Protein AF-A0A0F9T7J1-F1 (afdb_monomer_lite)

Foldseek 3Di:
DADDKDKDKDFAQCWDAAPQPRDIDHGRAIKIKIFDQDPPDPVPGDRDDIHIHDPVRVVVVVVVVCVVVPDDDDDPPPPPQPFDPVLVVQLVVLVVVLVVLVVVLVVDDPPCVVVNVVSVVVNVVSQVVNCVSRHDDPVVVD

Organism: NCBI:txid412755

InterPro domains:
  IPR001510 Zinc finger, PARP-type [PS50064] (10-60)

Secondary structure (DSSP, 8-state):
-PPPPEEEEEE--S-EEBTTT--EE-TTSEEEEEEE---S-GGG-SS-EEEEE-HHHHHHHHHHHHHHS---------------HHHHHHHHHHHHHHHHHHHHHHH--TT-HHHHHHHHHHHHHHHHHHHTTT---GGG--

pLDDT: mean 86.33, std 11.19, range [44.78, 97.56]

Structure (mmCIF, N/CA/C/O backbone):
data_AF-A0A0F9T7J1-F1
#
_entry.id   AF-A0A0F9T7J1-F1
#
loop_
_atom_site.group_PDB
_atom_site.id
_atom_site.type_symbol
_atom_site.label_atom_id
_atom_site.label_alt_id
_atom_site.label_comp_id
_atom_site.label_asym_id
_atom_site.label_entity_id
_atom_site.label_seq_id
_atom_site.pdbx_PDB_ins_code
_atom_site.Cartn_x
_atom_site.Cartn_y
_atom_site.Cartn_z
_atom_site.occupancy
_atom_site.B_iso_or_equiv
_atom_site.auth_seq_id
_atom_site.auth_comp_id
_atom_site.auth_asym_id
_atom_site.auth_atom_id
_atom_site.pdbx_PDB_model_num
ATOM 1 N N . MET A 1 1 ? -5.846 -7.063 -3.792 1.00 44.78 1 MET A N 1
ATOM 2 C CA . MET A 1 1 ? -5.523 -6.017 -2.793 1.00 44.78 1 MET A CA 1
ATOM 3 C C . MET A 1 1 ? -6.444 -6.147 -1.584 1.00 44.78 1 MET A C 1
ATOM 5 O O . MET A 1 1 ? -7.654 -6.287 -1.795 1.00 44.78 1 MET A O 1
ATOM 9 N N . PRO A 1 2 ? -5.910 -6.148 -0.350 1.00 57.50 2 PRO A N 1
ATOM 10 C CA . PRO A 1 2 ? -6.729 -6.066 0.856 1.00 57.50 2 PRO A CA 1
ATOM 11 C C . PRO A 1 2 ? -7.535 -4.762 0.831 1.00 57.50 2 PRO A C 1
ATOM 13 O O . PRO A 1 2 ? -7.032 -3.719 0.424 1.00 57.50 2 PRO A O 1
ATOM 16 N N . THR A 1 3 ? -8.817 -4.837 1.172 1.00 65.56 3 THR A N 1
ATOM 17 C CA . THR A 1 3 ? -9.673 -3.652 1.303 1.00 65.56 3 THR A CA 1
ATOM 18 C C . THR A 1 3 ? -9.341 -2.955 2.606 1.00 65.56 3 THR A C 1
ATOM 20 O O . THR A 1 3 ? -9.443 -3.570 3.665 1.00 65.56 3 THR A O 1
ATOM 23 N N . ILE A 1 4 ? -8.942 -1.689 2.513 1.00 78.38 4 ILE A N 1
ATOM 24 C CA . ILE A 1 4 ? -8.712 -0.838 3.678 1.00 78.38 4 ILE A CA 1
ATOM 25 C C . ILE A 1 4 ? -10.082 -0.597 4.334 1.00 78.38 4 ILE A C 1
ATOM 27 O O . ILE A 1 4 ? -10.998 -0.144 3.643 1.00 78.38 4 ILE A O 1
ATOM 31 N N . PRO A 1 5 ? -10.272 -0.963 5.612 1.00 84.00 5 PRO A N 1
ATOM 32 C CA . PRO A 1 5 ? -11.531 -0.717 6.296 1.00 84.00 5 PRO A CA 1
ATOM 33 C C . PRO A 1 5 ? -11.685 0.772 6.622 1.00 84.00 5 PRO A C 1
ATOM 35 O O . PRO A 1 5 ? -10.704 1.449 6.925 1.00 84.00 5 PRO A O 1
ATOM 38 N N . ASN A 1 6 ? -12.923 1.268 6.619 1.00 89.75 6 ASN A N 1
ATOM 39 C CA . ASN A 1 6 ? -13.212 2.621 7.092 1.00 89.75 6 ASN A CA 1
ATOM 40 C C . ASN A 1 6 ? -13.443 2.592 8.602 1.00 89.75 6 ASN A C 1
ATOM 42 O O . ASN A 1 6 ? -14.277 1.823 9.085 1.00 89.75 6 ASN A O 1
ATOM 46 N N . VAL A 1 7 ? -12.722 3.433 9.338 1.00 93.38 7 VAL A N 1
ATOM 47 C CA . VAL A 1 7 ? -12.732 3.458 10.804 1.00 93.38 7 VAL A CA 1
ATOM 48 C C . VAL A 1 7 ? -13.223 4.821 11.272 1.00 93.38 7 VAL A C 1
ATOM 50 O O . VAL A 1 7 ? -12.663 5.842 10.886 1.00 93.38 7 VAL A O 1
ATOM 53 N N . PHE A 1 8 ? -14.254 4.834 12.115 1.00 94.12 8 PHE A N 1
ATOM 54 C CA . PHE A 1 8 ? -14.825 6.053 12.685 1.00 94.12 8 PHE A CA 1
ATOM 55 C C . PHE A 1 8 ? -14.949 5.923 14.197 1.00 94.12 8 PHE A C 1
ATOM 57 O O . PHE A 1 8 ? -15.339 4.867 14.695 1.00 94.12 8 PHE A O 1
ATOM 64 N N . MET A 1 9 ? -14.676 7.011 14.914 1.00 96.12 9 MET A N 1
ATOM 65 C CA . MET A 1 9 ? -14.949 7.128 16.344 1.00 96.12 9 MET A CA 1
ATOM 66 C C . MET A 1 9 ? -16.122 8.083 16.551 1.00 96.12 9 MET A C 1
ATOM 68 O O . MET A 1 9 ? -16.138 9.166 15.969 1.00 96.12 9 MET A O 1
ATOM 72 N N . TYR A 1 10 ? -17.110 7.682 17.346 1.00 95.19 10 TYR A N 1
ATOM 73 C CA . TYR A 1 10 ? -18.282 8.505 17.650 1.00 95.19 10 TYR A CA 1
ATOM 74 C C . TYR A 1 10 ? -18.947 8.057 18.962 1.00 95.19 10 TYR A C 1
ATOM 76 O O . TYR A 1 10 ? -18.532 7.075 19.577 1.00 95.19 10 TYR A O 1
ATOM 84 N N . TRP A 1 11 ? -19.973 8.784 19.406 1.00 96.25 11 TRP A N 1
ATOM 85 C CA . TRP A 1 11 ? -20.750 8.450 20.602 1.00 96.25 11 TRP A CA 1
ATOM 86 C C . TRP A 1 11 ? -21.755 7.331 20.324 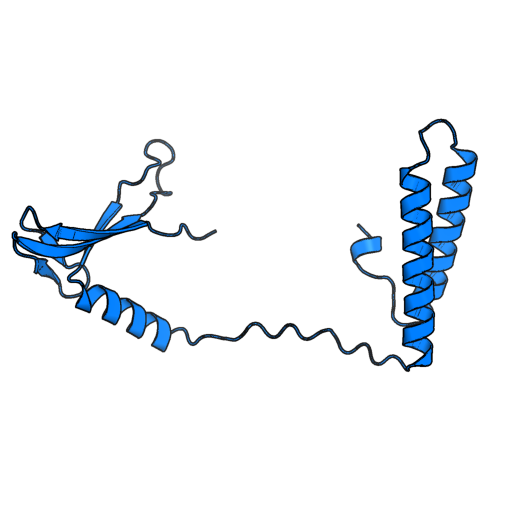1.00 96.25 11 TRP A C 1
ATOM 88 O O . TRP A 1 11 ? -22.598 7.448 19.434 1.00 96.25 11 TRP A O 1
ATOM 98 N N . CYS A 1 12 ? -21.693 6.244 21.087 1.00 94.50 12 CYS A N 1
ATOM 99 C CA . CYS A 1 12 ? -22.583 5.109 20.906 1.00 94.50 12 CYS A CA 1
ATOM 100 C C . CYS A 1 12 ? -24.035 5.525 21.186 1.00 94.50 12 CYS A C 1
ATOM 102 O O . CYS A 1 12 ? -24.349 5.988 22.276 1.00 94.50 12 CYS A O 1
ATOM 104 N N . GLN A 1 13 ? -24.932 5.377 20.211 1.00 92.25 13 GLN A N 1
ATOM 105 C CA . GLN A 1 13 ? -26.344 5.761 20.374 1.00 92.25 13 GLN A CA 1
ATOM 106 C C . GLN A 1 13 ? -27.238 4.610 20.854 1.00 92.25 13 GLN A C 1
ATOM 108 O O . GLN A 1 13 ? -28.359 4.837 21.289 1.00 92.25 13 GLN A O 1
ATOM 113 N N . HIS A 1 14 ? -26.758 3.372 20.758 1.00 91.12 14 HIS A N 1
ATOM 114 C CA . HIS A 1 14 ? -27.485 2.160 21.129 1.00 91.12 14 HIS A CA 1
ATOM 115 C C . HIS A 1 14 ? -26.540 1.181 21.815 1.00 91.12 14 HIS A C 1
ATOM 117 O O . HIS A 1 14 ? -25.323 1.297 21.699 1.00 91.12 14 HIS A O 1
ATOM 123 N N . LYS A 1 15 ? -27.095 0.182 22.500 1.00 91.12 15 LYS A N 1
ATOM 124 C CA . LYS A 1 15 ? -26.300 -0.909 23.059 1.00 91.12 15 LYS A CA 1
ATOM 125 C C . LYS A 1 15 ? -25.658 -1.710 21.919 1.00 91.12 15 LYS A C 1
ATOM 127 O O . LYS A 1 15 ? -26.365 -2.242 21.065 1.00 91.12 15 LYS A O 1
ATOM 132 N N . ALA A 1 16 ? -24.331 -1.782 21.895 1.00 92.75 16 ALA A N 1
ATOM 133 C CA . ALA A 1 16 ? -23.566 -2.563 20.922 1.00 92.75 16 ALA A CA 1
ATOM 134 C C . ALA A 1 16 ? -22.647 -3.556 21.643 1.00 92.75 16 ALA A C 1
ATOM 136 O O . ALA A 1 16 ? -22.346 -3.371 22.814 1.00 92.75 16 ALA A O 1
ATOM 137 N N . LYS A 1 17 ? -22.171 -4.599 20.957 1.00 96.56 17 LYS A N 1
ATOM 138 C CA . LYS A 1 17 ? -21.220 -5.568 21.527 1.00 96.56 17 LYS A CA 1
ATOM 139 C C . LYS A 1 17 ? -19.824 -5.316 20.963 1.00 96.56 17 LYS A C 1
ATOM 141 O O . LYS A 1 17 ? -19.648 -5.294 19.742 1.00 96.56 17 LYS A O 1
ATOM 146 N N . CYS A 1 18 ? -18.833 -5.134 21.833 1.00 96.69 18 CYS A N 1
ATOM 147 C CA . CYS A 1 18 ? -17.439 -5.002 21.422 1.00 96.69 18 CYS A CA 1
ATOM 148 C C . CYS A 1 18 ? -16.956 -6.315 20.803 1.00 96.69 18 CYS A C 1
ATOM 150 O O . CYS A 1 18 ? -17.124 -7.385 21.382 1.00 96.69 18 CYS A O 1
ATOM 152 N N . ARG A 1 19 ? -16.328 -6.258 19.626 1.00 95.94 19 ARG A N 1
ATOM 153 C CA . ARG A 1 19 ? -15.884 -7.468 18.926 1.00 95.94 19 ARG A CA 1
ATOM 154 C C . ARG A 1 19 ? -14.668 -8.136 19.572 1.00 95.94 19 ARG A C 1
ATOM 156 O O . ARG A 1 19 ? -14.475 -9.326 19.348 1.00 95.94 19 ARG A O 1
ATOM 163 N N . TRP A 1 20 ? -13.850 -7.383 20.306 1.00 96.06 20 TRP A N 1
ATOM 164 C CA . TRP A 1 20 ? -12.602 -7.881 20.891 1.00 96.06 20 TRP A CA 1
ATOM 165 C C . TRP A 1 20 ? -12.819 -8.548 22.249 1.00 96.06 20 TRP A C 1
ATOM 167 O O . TRP A 1 20 ? -12.544 -9.730 22.400 1.00 96.06 20 TRP A O 1
ATOM 177 N N . CYS A 1 21 ? -13.353 -7.807 23.222 1.00 96.00 21 CYS A N 1
ATOM 178 C CA . CYS A 1 21 ? -13.556 -8.305 24.584 1.00 96.00 21 CYS A CA 1
ATOM 179 C C . CYS A 1 21 ? -14.945 -8.918 24.815 1.00 96.00 21 CYS A C 1
ATOM 181 O O . CYS A 1 21 ? -15.228 -9.376 25.916 1.00 96.00 21 CYS A O 1
ATOM 183 N N . GLU A 1 22 ? -15.827 -8.862 23.812 1.00 96.00 22 GLU A N 1
ATOM 184 C CA . GLU A 1 22 ? -17.210 -9.353 23.860 1.00 96.00 22 GLU A CA 1
ATOM 185 C C . GLU A 1 22 ? -18.127 -8.698 24.904 1.00 96.00 22 GLU A C 1
ATOM 187 O O . GLU A 1 22 ? -19.281 -9.097 25.044 1.00 96.00 22 GLU A O 1
ATOM 192 N N . LYS A 1 23 ? -17.661 -7.658 25.595 1.00 96.38 23 LYS A N 1
ATOM 193 C CA . LYS A 1 23 ? -18.477 -6.877 26.525 1.00 96.38 23 LYS A CA 1
ATOM 194 C C . LYS A 1 23 ? -19.336 -5.857 25.785 1.00 96.38 23 LYS A C 1
ATOM 196 O O . LYS A 1 23 ? -19.020 -5.441 24.666 1.00 96.38 23 LYS A O 1
ATOM 201 N N . ASP A 1 24 ? -20.403 -5.429 26.441 1.00 96.69 24 ASP A N 1
ATOM 202 C CA . ASP A 1 24 ? -21.288 -4.400 25.914 1.00 96.69 24 ASP A CA 1
ATOM 203 C C . ASP A 1 24 ? -20.604 -3.019 25.876 1.00 96.69 24 ASP A C 1
ATOM 205 O O . ASP A 1 24 ? -19.754 -2.675 26.701 1.00 96.69 24 ASP A O 1
ATOM 209 N N . VAL A 1 25 ? -20.981 -2.229 24.877 1.00 95.25 25 VAL A N 1
ATOM 210 C CA . VAL A 1 25 ? -20.691 -0.805 24.727 1.00 95.25 25 VAL A CA 1
ATOM 211 C C . VAL A 1 25 ? -21.996 -0.069 25.009 1.00 95.25 25 VAL A C 1
ATOM 213 O O . VAL A 1 25 ? -22.970 -0.204 24.260 1.00 95.25 25 VAL A O 1
ATOM 216 N N . GLU A 1 26 ? -22.031 0.663 26.115 1.00 94.81 26 GLU A N 1
ATOM 217 C CA . GLU A 1 26 ? -23.230 1.363 26.568 1.00 94.81 26 GLU A CA 1
ATOM 218 C C . GLU A 1 26 ? -23.515 2.606 25.720 1.00 94.81 26 GLU A C 1
ATOM 220 O O . GLU A 1 26 ? -22.606 3.238 25.170 1.00 94.81 26 GLU A O 1
ATOM 225 N N . ALA A 1 27 ? -24.791 2.975 25.614 1.00 95.19 27 ALA A N 1
ATOM 226 C CA . ALA A 1 27 ? -25.174 4.224 24.970 1.00 95.19 27 ALA A CA 1
ATOM 227 C C . ALA A 1 27 ? -24.565 5.423 25.726 1.00 95.19 27 ALA A C 1
ATOM 229 O O . ALA A 1 27 ? -24.467 5.411 26.948 1.00 95.19 27 ALA A O 1
ATOM 230 N N . GLY A 1 28 ? -24.126 6.448 24.998 1.00 94.94 28 GLY A N 1
ATOM 231 C CA . GLY A 1 28 ? -23.430 7.611 25.555 1.00 94.94 28 GLY A CA 1
ATOM 232 C C . GLY A 1 28 ? -21.927 7.414 25.783 1.00 94.94 28 GLY A C 1
ATOM 233 O O . GLY A 1 28 ? -21.249 8.368 26.147 1.00 94.94 28 GLY A O 1
ATOM 234 N N . THR A 1 29 ? -21.373 6.225 25.523 1.00 95.81 29 THR A N 1
ATOM 235 C CA . THR A 1 29 ? -19.921 5.978 25.613 1.00 95.81 29 THR A CA 1
ATOM 236 C C . THR A 1 29 ? -19.236 6.112 24.247 1.00 95.81 29 THR A C 1
ATOM 238 O O . THR A 1 29 ? -19.878 5.911 23.210 1.00 95.81 29 THR A O 1
ATOM 241 N N . PRO A 1 30 ? -17.942 6.475 24.188 1.00 96.50 30 PRO A N 1
ATOM 242 C CA . PRO A 1 30 ? -17.214 6.532 22.926 1.00 96.50 30 PRO A CA 1
ATOM 243 C C . PRO A 1 30 ? -17.005 5.122 22.358 1.00 96.50 30 PRO A C 1
ATOM 245 O O . PRO A 1 30 ? -16.609 4.201 23.072 1.00 96.50 30 PRO A O 1
ATOM 248 N N . VAL A 1 31 ? -17.230 4.962 21.055 1.00 97.12 31 VAL A N 1
ATOM 249 C CA . VAL A 1 31 ? -17.101 3.685 20.345 1.00 97.12 31 VAL A CA 1
ATOM 250 C C . VAL A 1 31 ? -16.342 3.864 19.036 1.00 97.12 31 VAL A C 1
ATOM 252 O O . VAL A 1 31 ? -16.455 4.893 18.369 1.00 97.12 31 VAL A O 1
ATOM 255 N N . ILE A 1 32 ? -15.586 2.839 18.647 1.00 96.81 32 ILE A N 1
ATOM 256 C CA . ILE A 1 32 ? -14.996 2.726 17.314 1.00 96.81 32 ILE A CA 1
ATOM 257 C C . ILE A 1 32 ? -15.857 1.787 16.475 1.00 96.81 32 ILE A C 1
ATOM 259 O O . ILE A 1 32 ? -16.093 0.638 16.858 1.00 96.81 32 ILE A O 1
ATOM 263 N N . LYS A 1 33 ? -16.292 2.255 15.303 1.00 95.00 33 LYS A N 1
ATOM 264 C CA . LYS A 1 33 ? -16.962 1.432 14.294 1.00 95.00 33 LYS A CA 1
ATOM 265 C C . LYS A 1 33 ? -16.076 1.256 13.077 1.00 95.00 33 LYS A C 1
ATOM 267 O O . LYS A 1 33 ? -15.590 2.223 12.494 1.00 95.00 33 LYS A O 1
ATOM 272 N N . VAL A 1 34 ? -15.920 0.001 12.683 1.00 93.19 34 VAL A N 1
ATOM 273 C CA . VAL A 1 34 ? -15.114 -0.415 11.540 1.00 93.19 34 VAL A CA 1
ATOM 274 C C . VAL A 1 34 ? -16.041 -0.971 10.472 1.00 93.19 34 VAL A C 1
ATOM 276 O O . VAL A 1 34 ? -16.754 -1.942 10.730 1.00 93.19 34 VAL A O 1
ATOM 279 N N . TYR A 1 35 ? -16.029 -0.371 9.286 1.00 89.62 35 TYR A N 1
ATOM 280 C CA . TYR A 1 35 ? -16.766 -0.842 8.119 1.00 89.62 35 TYR A CA 1
ATOM 281 C C . TYR A 1 35 ? -15.840 -1.603 7.180 1.00 89.62 35 TYR A C 1
ATOM 283 O O . TYR A 1 35 ? -14.798 -1.098 6.757 1.00 89.62 35 TYR A O 1
ATOM 291 N N . PHE A 1 36 ? -16.258 -2.808 6.811 1.00 84.88 36 PHE A N 1
ATOM 292 C CA . PHE A 1 36 ? -15.588 -3.626 5.814 1.00 84.88 36 PHE A CA 1
ATOM 293 C C . PHE A 1 36 ? -16.384 -3.606 4.515 1.00 84.88 36 PHE A C 1
ATOM 295 O O . PHE A 1 36 ? -17.613 -3.719 4.510 1.00 84.88 36 PHE A O 1
ATOM 302 N N . TRP A 1 37 ? -15.662 -3.490 3.405 1.00 78.62 37 TRP A N 1
ATOM 303 C CA . TRP A 1 37 ? -16.230 -3.691 2.082 1.00 78.62 37 TRP A CA 1
ATOM 304 C C . TRP A 1 37 ? -16.477 -5.181 1.869 1.00 78.62 37 TRP A C 1
ATOM 306 O O . TRP A 1 37 ? -15.539 -5.984 1.902 1.00 78.62 37 TRP A O 1
ATOM 316 N N . ASN A 1 38 ? -17.727 -5.567 1.649 1.00 69.44 38 ASN A N 1
ATOM 317 C CA . ASN A 1 38 ? -18.050 -6.964 1.423 1.00 69.44 38 ASN A CA 1
ATOM 318 C C . ASN A 1 38 ? -17.741 -7.354 -0.023 1.00 69.44 38 ASN A C 1
ATOM 320 O O . ASN A 1 38 ? -18.314 -6.825 -0.976 1.00 69.44 38 ASN A O 1
ATOM 324 N N . LYS A 1 39 ? -16.785 -8.275 -0.168 1.00 64.19 39 LYS A N 1
ATOM 325 C CA . LYS A 1 39 ? -16.366 -8.850 -1.452 1.00 64.19 39 LYS A CA 1
ATOM 326 C C . LYS A 1 39 ? -17.014 -10.200 -1.757 1.00 64.19 39 LYS A C 1
ATOM 328 O O . LYS A 1 39 ? -16.824 -10.689 -2.860 1.00 64.19 39 LYS A O 1
ATOM 333 N N . GLY A 1 40 ? -17.715 -10.809 -0.798 1.00 66.56 40 GLY A N 1
ATOM 334 C CA . GLY A 1 40 ? -18.174 -12.198 -0.898 1.00 66.56 40 GLY A CA 1
ATOM 335 C C . GLY A 1 40 ? -19.433 -12.403 -1.740 1.00 66.56 40 GLY A C 1
ATOM 336 O O . GLY A 1 40 ? -19.751 -13.538 -2.068 1.00 66.56 40 GLY A O 1
ATOM 337 N N . ASN A 1 41 ? -20.153 -11.334 -2.086 1.00 66.81 41 ASN A N 1
ATOM 338 C CA . ASN A 1 41 ? -21.349 -11.399 -2.920 1.00 66.81 41 ASN A CA 1
ATOM 339 C C . ASN A 1 41 ? -21.357 -10.200 -3.883 1.00 66.81 41 ASN A C 1
ATOM 341 O O . ASN A 1 41 ? -21.436 -9.054 -3.435 1.00 66.81 41 ASN A O 1
ATOM 345 N N . GLU A 1 42 ? -21.235 -10.464 -5.188 1.00 68.06 42 GLU A N 1
ATOM 346 C CA . GLU A 1 42 ? -21.184 -9.425 -6.226 1.00 68.06 42 GLU A CA 1
ATOM 347 C C . GLU A 1 42 ? -22.488 -8.624 -6.334 1.00 68.06 42 GLU A C 1
ATOM 349 O O . GLU A 1 42 ? -22.430 -7.425 -6.591 1.00 68.06 42 GLU A O 1
ATOM 354 N N . GLU A 1 43 ? -23.638 -9.230 -6.030 1.00 72.12 43 GLU A N 1
ATOM 355 C CA . GLU A 1 43 ? -24.954 -8.574 -6.057 1.00 72.12 43 GLU A CA 1
ATOM 356 C C . GLU A 1 43 ? -25.188 -7.657 -4.844 1.00 72.12 43 GLU A C 1
ATOM 358 O O . GLU A 1 43 ? -26.001 -6.739 -4.893 1.00 72.12 43 GLU A O 1
ATOM 363 N N . LYS A 1 44 ? -24.462 -7.879 -3.737 1.00 66.00 44 LYS A N 1
ATOM 364 C CA . LYS A 1 44 ? -24.562 -7.098 -2.485 1.00 66.00 44 LYS A CA 1
ATOM 365 C C . LYS A 1 44 ? -23.270 -6.353 -2.151 1.00 66.00 44 LYS A C 1
ATOM 367 O O . LYS A 1 44 ? -22.950 -6.140 -0.974 1.00 66.00 44 LYS A O 1
ATOM 372 N N . ARG A 1 45 ? -22.510 -5.977 -3.181 1.00 64.94 45 ARG A N 1
ATOM 373 C CA . ARG A 1 45 ? -21.234 -5.266 -3.050 1.00 64.94 45 ARG A CA 1
ATOM 374 C C . ARG A 1 45 ? -21.463 -3.894 -2.411 1.00 64.94 45 ARG A C 1
ATOM 376 O O . ARG A 1 45 ? -22.024 -2.993 -3.024 1.00 64.94 45 AR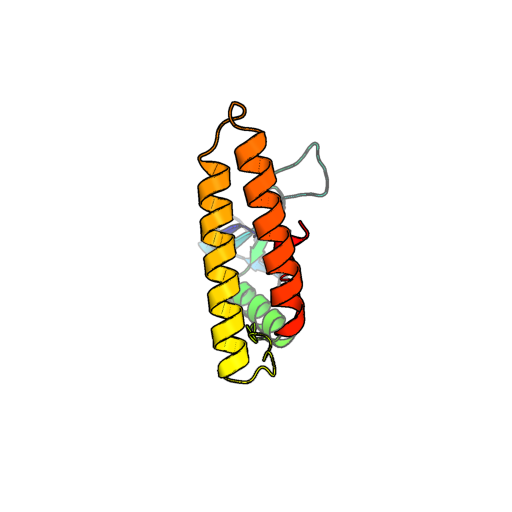G A O 1
ATOM 383 N N . GLY A 1 46 ? -21.026 -3.737 -1.166 1.00 70.94 46 GLY A N 1
ATOM 384 C CA . GLY A 1 46 ? -21.178 -2.494 -0.416 1.00 70.94 46 GLY A CA 1
ATOM 385 C C . GLY A 1 46 ? -20.485 -2.528 0.944 1.00 70.94 46 GLY A C 1
ATOM 386 O O . GLY A 1 46 ? -19.958 -3.557 1.378 1.00 70.94 46 GLY A O 1
ATOM 387 N N . TRP A 1 47 ? -20.497 -1.387 1.633 1.00 69.06 47 TRP A N 1
ATOM 388 C CA . TRP A 1 47 ? -20.009 -1.230 3.007 1.00 69.06 47 TRP A CA 1
ATOM 389 C C . TRP A 1 47 ? -21.051 -1.737 4.014 1.00 69.06 47 TRP A C 1
ATOM 391 O O . TRP A 1 47 ? -21.716 -0.943 4.672 1.00 69.06 47 TRP A O 1
ATOM 401 N N . ASN A 1 48 ? -21.255 -3.050 4.112 1.00 72.19 48 ASN A N 1
ATOM 402 C CA . ASN A 1 48 ? -22.370 -3.609 4.893 1.00 72.19 48 ASN A CA 1
ATOM 403 C C . ASN A 1 48 ? -21.953 -4.401 6.140 1.00 72.19 48 ASN A C 1
ATOM 405 O O . ASN A 1 48 ? -22.802 -4.671 6.985 1.00 72.19 48 ASN A O 1
ATOM 409 N N . VAL A 1 49 ? -20.671 -4.736 6.315 1.00 76.69 49 VAL A N 1
ATOM 410 C CA . VAL A 1 49 ? -20.215 -5.395 7.546 1.00 76.69 49 VAL A CA 1
ATOM 411 C C . VAL A 1 49 ? -19.617 -4.348 8.469 1.00 76.69 49 VAL A C 1
ATOM 413 O O . VAL A 1 49 ? -18.529 -3.838 8.208 1.00 76.69 49 VAL A O 1
ATOM 416 N N . SER A 1 50 ? -20.317 -4.040 9.560 1.00 86.62 50 SER A N 1
ATOM 417 C CA . SER A 1 50 ? -19.799 -3.163 10.607 1.00 86.62 50 SER A CA 1
ATOM 418 C C . SER A 1 50 ? -19.456 -3.928 11.876 1.00 86.62 50 SER A C 1
ATOM 420 O O . SER A 1 50 ? -20.211 -4.801 12.301 1.00 86.62 50 SER A O 1
ATOM 422 N N . ARG A 1 51 ? -18.344 -3.566 12.511 1.00 92.19 51 ARG A N 1
ATOM 423 C CA . ARG A 1 51 ? -17.935 -4.079 13.823 1.00 92.19 51 ARG A CA 1
ATOM 424 C C . ARG A 1 51 ? -17.737 -2.926 14.792 1.00 92.19 51 ARG A C 1
ATOM 426 O O . ARG A 1 51 ? -17.262 -1.871 14.381 1.00 92.19 51 ARG A O 1
ATOM 433 N N . TYR A 1 52 ? -18.083 -3.151 16.052 1.00 95.00 52 TYR A N 1
ATOM 434 C CA . TYR A 1 52 ? -17.982 -2.170 17.127 1.00 95.00 52 TYR A CA 1
ATOM 435 C C . TYR A 1 52 ? -16.879 -2.577 18.097 1.00 95.00 52 TYR A C 1
ATOM 437 O O . TYR A 1 52 ? -16.683 -3.766 18.352 1.00 95.00 52 TYR A O 1
ATOM 445 N N . TYR A 1 53 ? -16.170 -1.595 18.636 1.00 97.38 53 TYR A N 1
ATOM 446 C CA . TYR A 1 53 ? -15.083 -1.791 19.584 1.00 97.38 53 TYR A CA 1
ATOM 447 C C . TYR A 1 53 ? -15.096 -0.680 20.629 1.00 97.38 53 TYR A C 1
ATOM 449 O O . TYR A 1 53 ? -15.323 0.483 20.290 1.00 97.38 53 TYR A O 1
ATOM 457 N N . HIS A 1 54 ? -14.768 -1.009 21.880 1.00 97.56 54 HIS A N 1
ATOM 458 C CA . HIS A 1 54 ? -14.277 0.019 22.798 1.00 97.56 54 HIS A CA 1
ATOM 459 C C . HIS A 1 54 ? -12.985 0.622 22.220 1.00 97.56 54 HIS A C 1
ATOM 461 O O . HIS A 1 54 ? -12.195 -0.127 21.633 1.00 97.56 54 HIS A O 1
ATOM 467 N N . PRO A 1 55 ? -12.727 1.931 22.396 1.00 96.88 55 PRO A N 1
ATOM 468 C CA . PRO A 1 55 ? -11.551 2.581 21.820 1.00 96.88 55 PRO A CA 1
ATOM 469 C C . PRO A 1 55 ? -10.240 1.875 22.176 1.00 96.88 55 PRO A C 1
ATOM 471 O O . PRO A 1 55 ? -9.437 1.563 21.300 1.00 96.88 55 PRO A O 1
ATOM 474 N N . GLN A 1 56 ? -10.083 1.530 23.454 1.00 97.00 56 GLN A N 1
ATOM 475 C CA . GLN A 1 56 ? -8.889 0.859 23.953 1.00 97.00 56 GLN A CA 1
ATOM 476 C C . GLN A 1 56 ? -8.732 -0.558 23.379 1.00 97.00 56 GLN A C 1
ATOM 478 O O . GLN A 1 56 ? -7.653 -0.927 22.926 1.00 97.00 56 GLN A O 1
ATOM 483 N N . CYS A 1 57 ? -9.824 -1.322 23.291 1.00 97.06 57 CYS A N 1
ATOM 484 C CA . CYS A 1 57 ? -9.801 -2.673 22.732 1.00 97.06 57 CYS A CA 1
ATOM 485 C C . CYS A 1 57 ? -9.388 -2.709 21.252 1.00 97.06 57 CYS A C 1
ATOM 487 O O . CYS A 1 57 ? -8.748 -3.661 20.813 1.00 97.06 57 CYS A O 1
ATOM 489 N N . TYR A 1 58 ? -9.755 -1.691 20.467 1.00 96.50 58 TYR A N 1
ATOM 490 C CA . TYR A 1 58 ? -9.323 -1.589 19.070 1.00 96.50 58 TYR A CA 1
ATOM 491 C C . TYR A 1 58 ? -7.808 -1.359 18.958 1.00 96.50 58 TYR A C 1
ATOM 493 O O . TYR A 1 58 ? -7.147 -1.970 18.117 1.00 96.50 58 TYR A O 1
ATOM 501 N N . ILE A 1 59 ? -7.253 -0.506 19.827 1.00 96.25 59 ILE A N 1
ATOM 502 C CA . ILE A 1 59 ? -5.812 -0.236 19.891 1.00 96.25 59 ILE A CA 1
ATOM 503 C C . ILE A 1 59 ? -5.058 -1.502 20.309 1.00 96.25 59 ILE A C 1
ATOM 505 O O . ILE A 1 59 ? -4.105 -1.889 19.638 1.00 96.25 59 ILE A O 1
ATOM 509 N N . GLU A 1 60 ? -5.506 -2.174 21.369 1.00 97.25 60 GLU A N 1
ATOM 510 C CA . GLU A 1 60 ? -4.900 -3.415 21.872 1.00 97.25 60 GLU A CA 1
ATOM 511 C C . GLU A 1 60 ? -4.880 -4.515 20.814 1.00 97.25 60 GLU A C 1
ATOM 513 O O . GLU A 1 60 ? -3.825 -5.093 20.560 1.00 97.25 60 GLU A O 1
ATOM 518 N N . GLN A 1 61 ? -6.003 -4.730 20.119 1.00 95.25 61 GLN A N 1
ATOM 519 C CA . GLN A 1 61 ? -6.065 -5.668 18.999 1.00 95.25 61 GLN A CA 1
ATOM 520 C C . GLN A 1 61 ? -5.010 -5.344 17.926 1.00 95.25 61 GLN A C 1
ATOM 522 O O . GLN A 1 61 ? -4.352 -6.248 17.405 1.00 95.25 61 GLN A O 1
ATOM 527 N N . GLY A 1 62 ? -4.850 -4.063 17.578 1.00 93.88 62 GLY A N 1
ATOM 528 C CA . GLY A 1 62 ? -3.848 -3.622 16.609 1.00 93.88 62 GLY A CA 1
ATOM 529 C C . GLY A 1 62 ? -2.418 -3.866 17.092 1.00 93.88 62 GLY A C 1
ATOM 530 O O . GLY A 1 62 ? -1.585 -4.361 16.333 1.00 93.88 62 GLY A O 1
ATOM 531 N N . LEU A 1 63 ? -2.136 -3.572 18.360 1.00 96.19 63 LEU A N 1
ATOM 532 C CA . LEU A 1 63 ? -0.824 -3.805 18.961 1.00 96.19 63 LEU A CA 1
ATOM 533 C C . LEU A 1 63 ? -0.481 -5.295 19.019 1.00 96.19 63 LEU A C 1
ATOM 535 O O . LEU A 1 63 ? 0.640 -5.665 18.680 1.00 96.19 63 LEU A O 1
ATOM 539 N N . ASP A 1 64 ? -1.427 -6.156 19.383 1.00 95.88 64 ASP A N 1
ATOM 540 C CA . ASP A 1 64 ? -1.212 -7.604 19.407 1.00 95.88 64 ASP A CA 1
ATOM 541 C C . ASP A 1 64 ? -0.952 -8.164 18.005 1.00 95.88 64 ASP A C 1
ATOM 543 O O . ASP A 1 64 ? -0.038 -8.970 17.819 1.00 95.88 64 ASP A O 1
ATOM 547 N N . TYR A 1 65 ? -1.663 -7.665 16.989 1.00 94.00 65 TYR A N 1
ATOM 548 C CA . TYR A 1 65 ? -1.358 -7.998 15.599 1.00 94.00 65 TYR A CA 1
ATOM 549 C C . TYR A 1 65 ? 0.070 -7.588 15.207 1.00 94.00 65 TYR A C 1
ATOM 551 O O . TYR A 1 65 ? 0.780 -8.380 14.588 1.00 94.00 65 TYR A O 1
ATOM 559 N N . LEU A 1 66 ? 0.509 -6.378 15.570 1.00 94.50 66 LEU A N 1
ATOM 560 C CA . LEU A 1 66 ? 1.850 -5.876 15.244 1.00 94.50 66 LEU A CA 1
ATOM 561 C C . LEU A 1 66 ? 2.965 -6.611 15.997 1.00 94.50 66 LEU A C 1
ATOM 563 O O . LEU A 1 66 ? 4.050 -6.779 15.446 1.00 94.50 66 LEU A O 1
ATOM 567 N N . LYS A 1 67 ? 2.707 -7.099 17.217 1.00 94.44 67 LYS A N 1
ATOM 568 C CA . LYS A 1 67 ? 3.644 -7.984 17.932 1.00 94.44 67 LYS A CA 1
ATOM 569 C C . LYS A 1 67 ? 3.860 -9.296 17.175 1.00 94.44 67 LYS A C 1
ATOM 571 O O . LYS A 1 67 ? 4.987 -9.770 17.093 1.00 94.44 67 LYS A O 1
ATOM 576 N N . LEU A 1 68 ? 2.791 -9.866 16.615 1.00 93.69 68 LEU A N 1
ATOM 577 C CA . LEU A 1 68 ? 2.848 -11.102 15.826 1.00 93.69 68 LEU A CA 1
ATOM 578 C C . LEU A 1 68 ? 3.387 -10.883 14.404 1.00 93.69 68 LEU A C 1
ATOM 580 O O . LEU A 1 68 ? 3.890 -11.817 13.786 1.00 93.69 68 LEU A O 1
ATOM 584 N N . ASN A 1 69 ? 3.287 -9.658 13.885 1.00 91.62 69 ASN A N 1
ATOM 585 C CA . ASN A 1 69 ? 3.697 -9.280 12.534 1.00 91.62 69 ASN A CA 1
ATOM 586 C C . ASN A 1 69 ? 4.682 -8.103 12.602 1.00 91.62 69 ASN A C 1
ATOM 588 O O . ASN A 1 69 ? 4.313 -6.973 12.255 1.00 91.62 69 ASN A O 1
ATOM 592 N N . PRO A 1 70 ? 5.923 -8.338 13.070 1.00 90.69 70 PRO A N 1
ATOM 593 C CA . PRO A 1 70 ? 6.895 -7.274 13.255 1.00 90.69 70 PRO A CA 1
ATOM 594 C C . PRO A 1 70 ? 7.186 -6.555 11.937 1.00 90.69 70 PRO A C 1
ATOM 596 O O . PRO A 1 70 ? 7.300 -7.162 10.867 1.00 90.69 70 PRO A O 1
ATOM 599 N N . TYR A 1 71 ? 7.330 -5.233 12.021 1.00 89.06 71 TYR A N 1
ATOM 600 C CA . TYR A 1 71 ? 7.652 -4.412 10.863 1.00 89.06 71 TYR A CA 1
ATOM 601 C C . TYR A 1 71 ? 8.999 -4.834 10.271 1.00 89.06 71 TYR A C 1
ATOM 603 O O . TYR A 1 71 ? 10.046 -4.702 10.903 1.00 89.06 71 TYR A O 1
ATOM 611 N N . THR A 1 72 ? 8.967 -5.312 9.028 1.00 84.62 72 THR A N 1
ATOM 612 C CA . THR A 1 72 ? 10.175 -5.563 8.246 1.00 84.62 72 THR A CA 1
ATOM 613 C C . THR A 1 72 ? 10.429 -4.336 7.373 1.00 84.62 72 THR A C 1
ATOM 615 O O . THR A 1 72 ? 9.667 -4.103 6.429 1.00 84.62 72 THR A O 1
ATOM 618 N N . PRO A 1 73 ? 11.461 -3.520 7.658 1.00 82.00 73 PRO A N 1
ATOM 619 C CA . PRO A 1 73 ? 11.762 -2.362 6.833 1.00 82.00 73 PRO A CA 1
ATOM 620 C C . PRO A 1 73 ? 12.060 -2.803 5.403 1.00 82.00 73 PRO A C 1
ATOM 622 O O . PRO A 1 73 ? 12.875 -3.693 5.157 1.00 82.00 73 PRO A O 1
ATOM 625 N N . TYR A 1 74 ? 11.411 -2.149 4.441 1.00 79.06 74 TYR A N 1
ATOM 626 C CA . TYR A 1 74 ? 11.703 -2.359 3.032 1.00 79.06 74 TYR A CA 1
ATOM 627 C C . TYR A 1 74 ? 13.104 -1.828 2.718 1.00 79.06 74 TYR A C 1
ATOM 629 O O . TYR A 1 74 ? 13.308 -0.631 2.501 1.00 79.06 74 TYR A O 1
ATOM 637 N N . VAL A 1 75 ? 14.094 -2.719 2.689 1.00 74.00 75 VAL A N 1
ATOM 638 C CA . VAL A 1 75 ? 15.446 -2.353 2.274 1.00 74.00 75 VAL A CA 1
ATOM 639 C C . VAL A 1 75 ? 15.462 -2.269 0.750 1.00 74.00 75 VAL A C 1
ATOM 641 O O . VAL A 1 75 ? 15.539 -3.282 0.057 1.00 74.00 75 VAL A O 1
ATOM 644 N N . ARG A 1 76 ? 15.441 -1.045 0.207 1.00 62.88 76 ARG A N 1
ATOM 645 C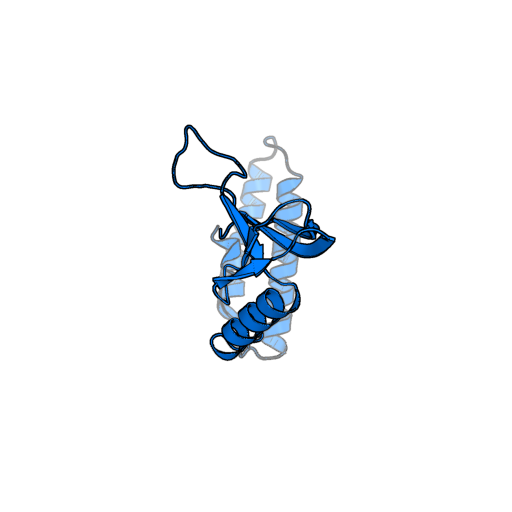 CA . ARG A 1 76 ? 15.830 -0.789 -1.190 1.00 62.88 76 ARG A CA 1
ATOM 646 C C . ARG A 1 76 ? 17.331 -1.041 -1.341 1.00 62.88 76 ARG A C 1
ATOM 648 O O . ARG A 1 76 ? 18.102 -0.095 -1.484 1.00 62.88 76 ARG A O 1
ATOM 655 N N . LYS A 1 77 ? 17.772 -2.302 -1.310 1.00 57.47 77 LYS A N 1
ATOM 656 C CA . LYS A 1 77 ? 19.126 -2.638 -1.755 1.00 57.47 77 LYS A CA 1
ATOM 657 C C . LYS A 1 77 ? 19.166 -2.338 -3.249 1.00 57.47 77 LYS A C 1
ATOM 659 O O . LYS A 1 77 ? 18.579 -3.067 -4.046 1.00 57.47 77 LYS A O 1
ATOM 664 N N . ARG A 1 78 ? 19.809 -1.231 -3.640 1.00 60.38 78 ARG A N 1
ATOM 665 C CA . ARG A 1 78 ? 20.288 -1.117 -5.021 1.00 60.38 78 ARG A CA 1
ATOM 666 C C . ARG A 1 78 ? 21.206 -2.325 -5.208 1.00 60.38 78 ARG A C 1
ATOM 668 O O . ARG A 1 78 ? 22.093 -2.480 -4.369 1.00 60.38 78 ARG A O 1
ATOM 675 N N . PRO A 1 79 ? 20.963 -3.207 -6.192 1.00 59.66 79 PRO A N 1
ATOM 676 C CA . PRO A 1 79 ? 21.873 -4.313 -6.432 1.00 59.66 79 PRO A CA 1
ATOM 677 C C . PRO A 1 79 ? 23.265 -3.717 -6.591 1.00 59.66 79 PRO A C 1
ATOM 679 O O . PRO A 1 79 ? 23.449 -2.778 -7.376 1.00 59.66 79 PRO A O 1
ATOM 682 N N . ASP A 1 80 ? 24.199 -4.188 -5.768 1.00 56.38 80 ASP A N 1
ATOM 683 C CA . ASP A 1 80 ? 25.588 -3.797 -5.900 1.00 56.38 80 ASP A CA 1
ATOM 684 C C . ASP A 1 80 ? 26.067 -4.437 -7.196 1.00 56.38 80 ASP A C 1
ATOM 686 O O . ASP A 1 80 ? 26.350 -5.631 -7.286 1.00 56.38 80 ASP A O 1
ATOM 690 N N . ASN A 1 81 ? 25.991 -3.663 -8.273 1.00 62.75 81 ASN A N 1
ATOM 691 C CA . ASN A 1 81 ? 26.630 -4.055 -9.503 1.00 62.75 81 ASN A CA 1
ATOM 692 C C . ASN A 1 81 ? 28.120 -3.964 -9.177 1.00 62.75 81 ASN A C 1
ATOM 694 O O . ASN A 1 81 ? 28.627 -2.841 -9.087 1.00 62.75 81 ASN A O 1
ATOM 698 N N . ASN A 1 82 ? 28.767 -5.121 -8.983 1.00 74.06 82 ASN A N 1
ATOM 699 C CA . ASN A 1 82 ? 30.216 -5.335 -8.818 1.00 74.06 82 ASN A CA 1
ATOM 700 C C . ASN A 1 82 ? 31.009 -4.843 -10.050 1.00 74.06 82 ASN A C 1
ATOM 702 O O . ASN A 1 82 ? 31.814 -5.559 -10.634 1.00 74.06 82 ASN A O 1
ATOM 706 N N . LEU A 1 83 ? 30.711 -3.633 -10.505 1.00 81.25 83 LEU A N 1
ATOM 707 C CA . LEU A 1 83 ? 31.306 -2.947 -11.626 1.00 81.25 83 LEU A CA 1
ATOM 708 C C . LEU A 1 83 ? 32.357 -2.000 -11.076 1.00 81.25 83 LEU A C 1
ATOM 710 O O . LEU A 1 83 ? 32.105 -1.253 -10.120 1.00 81.25 83 LEU A O 1
ATOM 714 N N . THR A 1 84 ? 33.508 -1.990 -11.732 1.00 87.50 84 THR A N 1
ATOM 715 C CA . THR A 1 84 ? 34.542 -0.988 -11.486 1.00 87.50 84 THR A CA 1
ATOM 716 C C . THR A 1 84 ? 33.998 0.412 -11.789 1.00 87.50 84 THR A C 1
ATOM 718 O O . THR A 1 84 ? 32.998 0.577 -12.497 1.00 87.50 84 THR A O 1
ATOM 721 N N . SER A 1 85 ? 34.641 1.453 -11.257 1.00 85.50 85 SER A N 1
ATOM 722 C CA . SER A 1 85 ? 34.256 2.846 -11.529 1.00 85.50 85 SER A CA 1
ATOM 723 C C . SER A 1 85 ? 34.214 3.149 -13.032 1.00 85.50 85 SER A C 1
ATOM 725 O O . SER A 1 85 ? 33.269 3.776 -13.508 1.00 85.50 85 SER A O 1
ATOM 727 N N . GLU A 1 86 ? 35.166 2.605 -13.793 1.00 87.94 86 GLU A N 1
ATOM 728 C CA . GLU A 1 86 ? 35.230 2.728 -15.254 1.00 87.94 86 GLU A CA 1
ATOM 729 C C . GLU A 1 86 ? 34.039 2.054 -15.946 1.00 87.94 86 GLU A C 1
ATOM 731 O O . GLU A 1 86 ? 33.387 2.641 -16.813 1.00 87.94 86 GLU A O 1
ATOM 736 N N . GLN A 1 87 ? 33.684 0.838 -15.523 1.00 88.75 87 GLN A N 1
ATOM 737 C CA . GLN A 1 87 ? 32.522 0.131 -16.059 1.00 88.75 87 GLN A CA 1
ATOM 738 C C . GLN A 1 87 ? 31.214 0.853 -15.722 1.00 88.75 87 GLN A C 1
ATOM 740 O O . GLN A 1 87 ? 30.304 0.894 -16.552 1.00 88.75 87 GLN A O 1
ATOM 745 N N . LYS A 1 88 ? 31.108 1.451 -14.528 1.00 87.88 88 LYS A N 1
ATOM 746 C CA . LYS A 1 88 ? 29.953 2.270 -14.129 1.00 87.88 88 LYS A CA 1
ATOM 747 C C . LYS A 1 88 ? 29.813 3.496 -15.027 1.00 87.88 88 LYS A C 1
ATOM 749 O O . LYS A 1 88 ? 28.706 3.778 -15.490 1.00 87.88 88 LYS A O 1
ATOM 754 N N . GLU A 1 89 ? 30.911 4.189 -15.310 1.00 90.94 89 GLU A N 1
ATOM 755 C CA . GLU A 1 89 ? 30.915 5.360 -16.186 1.00 90.94 89 GLU A CA 1
ATOM 756 C C . GLU A 1 89 ? 30.539 4.991 -17.628 1.00 90.94 89 GLU A C 1
ATOM 758 O O . GLU A 1 89 ? 29.652 5.616 -18.220 1.00 90.94 89 GLU A O 1
ATOM 763 N N . LEU A 1 90 ? 31.145 3.933 -18.177 1.00 91.56 90 LEU A N 1
ATOM 764 C CA . LEU A 1 90 ? 30.838 3.447 -19.521 1.00 91.56 90 LEU A CA 1
ATOM 765 C C . LEU A 1 90 ? 29.371 3.015 -19.630 1.00 91.56 90 LEU A C 1
ATOM 767 O O . LEU A 1 90 ? 28.653 3.452 -20.532 1.00 91.56 90 LEU A O 1
ATOM 771 N N . ARG A 1 91 ? 28.879 2.237 -18.659 1.00 90.56 91 ARG A N 1
ATOM 772 C CA . ARG A 1 91 ? 27.467 1.841 -18.581 1.00 90.56 91 ARG A CA 1
ATOM 773 C C . ARG A 1 91 ? 26.553 3.061 -18.555 1.00 90.56 91 ARG A C 1
ATOM 775 O O . ARG A 1 91 ? 25.543 3.091 -19.254 1.00 90.56 91 ARG A O 1
ATOM 782 N N . TYR A 1 92 ? 26.899 4.084 -17.783 1.00 91.12 92 TYR A N 1
ATOM 783 C CA . TYR A 1 92 ? 26.110 5.304 -17.692 1.00 91.12 92 TYR A CA 1
ATOM 784 C C . TYR A 1 92 ? 26.072 6.089 -19.014 1.00 91.12 92 TYR A C 1
ATOM 786 O O . TYR A 1 92 ? 24.997 6.538 -19.427 1.00 91.12 92 TYR A O 1
ATOM 794 N N . LYS A 1 93 ? 27.204 6.186 -19.726 1.00 94.81 93 LYS A N 1
ATOM 795 C CA . LYS A 1 93 ? 27.288 6.775 -21.075 1.00 94.81 93 LYS A CA 1
ATOM 796 C C . LYS A 1 93 ? 26.376 6.040 -22.067 1.00 94.81 93 LYS A C 1
ATOM 798 O O . LYS A 1 93 ? 25.594 6.687 -22.766 1.00 94.81 93 LYS A O 1
ATOM 803 N N . LEU A 1 94 ? 26.392 4.705 -22.065 1.00 94.00 94 LEU A N 1
ATOM 804 C CA . LEU A 1 94 ? 25.522 3.875 -22.911 1.00 94.00 94 LEU A CA 1
ATOM 805 C C . LEU A 1 94 ? 24.034 4.068 -22.597 1.00 94.00 94 LEU A C 1
ATOM 807 O O . LEU A 1 94 ? 23.222 4.251 -23.507 1.00 94.00 94 LEU A O 1
ATOM 811 N N . LEU A 1 95 ? 23.671 4.094 -21.309 1.00 92.00 95 LEU A N 1
ATOM 812 C CA . LEU A 1 95 ? 22.295 4.339 -20.869 1.00 92.00 95 LEU A CA 1
ATOM 813 C C . LEU A 1 95 ? 21.779 5.707 -21.343 1.00 92.00 95 LEU A C 1
ATOM 815 O O . LEU A 1 95 ? 20.658 5.790 -21.850 1.00 92.00 95 LEU A O 1
ATOM 819 N N . ARG A 1 96 ? 22.586 6.769 -21.202 1.00 94.06 96 ARG A N 1
ATOM 820 C CA . ARG A 1 96 ? 22.234 8.116 -21.684 1.00 94.06 96 ARG A CA 1
ATOM 821 C C . ARG A 1 96 ? 22.081 8.150 -23.203 1.00 94.06 96 ARG A C 1
ATOM 823 O O . ARG A 1 96 ? 21.126 8.743 -23.700 1.00 94.06 96 ARG A O 1
ATOM 830 N N . ARG A 1 97 ? 22.985 7.491 -23.935 1.00 94.19 97 ARG A N 1
ATOM 831 C CA . ARG A 1 97 ? 22.943 7.437 -25.401 1.00 94.19 97 ARG A CA 1
ATOM 832 C C . ARG A 1 97 ? 21.665 6.766 -25.901 1.00 94.19 97 ARG A C 1
ATOM 834 O O . ARG A 1 97 ? 20.984 7.345 -26.743 1.00 94.19 97 ARG A O 1
ATOM 841 N N . LYS A 1 98 ? 21.285 5.611 -25.337 1.00 93.94 98 LYS A N 1
ATOM 842 C CA . LYS A 1 98 ? 20.019 4.957 -25.704 1.00 93.94 98 LYS A CA 1
ATOM 843 C C . LYS A 1 98 ? 18.817 5.843 -25.377 1.00 93.94 98 LYS A C 1
ATOM 845 O O . LYS A 1 98 ? 17.948 6.005 -26.220 1.00 93.94 98 LYS A O 1
ATOM 850 N N . ALA A 1 99 ? 18.788 6.471 -24.200 1.00 93.62 99 ALA A N 1
ATOM 851 C CA . ALA A 1 99 ? 17.689 7.366 -23.830 1.00 93.62 99 ALA A CA 1
ATOM 852 C C . ALA A 1 99 ? 17.522 8.536 -24.820 1.00 93.62 99 ALA A C 1
ATOM 854 O O . ALA A 1 99 ? 16.397 8.906 -25.148 1.00 93.62 99 ALA A O 1
ATOM 855 N N . SER A 1 100 ? 18.628 9.090 -25.329 1.00 94.69 100 SER A N 1
ATOM 856 C CA . SER A 1 100 ? 18.603 10.122 -26.371 1.00 94.69 100 SER A CA 1
ATOM 857 C C . SER A 1 100 ? 18.026 9.599 -27.694 1.00 94.69 100 SER A C 1
ATOM 859 O O . SER A 1 100 ? 17.199 10.275 -28.307 1.00 94.69 100 SER A O 1
ATOM 861 N N . ILE A 1 101 ? 18.395 8.381 -28.102 1.00 92.75 101 ILE A N 1
ATOM 862 C CA . ILE A 1 101 ? 17.851 7.738 -29.307 1.00 92.75 101 ILE A CA 1
ATOM 863 C C . ILE A 1 101 ? 16.361 7.419 -29.139 1.00 92.75 101 ILE A C 1
ATOM 865 O O . ILE A 1 101 ? 15.576 7.759 -30.019 1.00 92.75 101 ILE A O 1
ATOM 869 N N . ASP A 1 102 ? 15.951 6.854 -27.999 1.00 91.44 102 ASP A N 1
ATOM 870 C CA . ASP A 1 102 ? 14.547 6.565 -27.678 1.00 91.44 102 ASP A CA 1
ATOM 871 C C . ASP A 1 102 ? 13.701 7.854 -27.749 1.00 91.44 102 ASP A C 1
ATOM 873 O O . ASP A 1 102 ? 12.603 7.862 -28.306 1.00 91.44 102 ASP A O 1
ATOM 877 N N . GLN A 1 103 ? 14.219 8.978 -27.235 1.00 91.31 103 GLN A N 1
ATOM 878 C CA . GLN A 1 103 ? 13.560 10.284 -27.348 1.00 91.31 103 GLN A CA 1
ATOM 879 C C . GLN A 1 103 ? 13.473 10.781 -28.793 1.00 91.31 103 GLN A C 1
ATOM 881 O O . GLN A 1 103 ? 12.434 11.313 -29.181 1.00 91.31 103 GLN A O 1
ATOM 886 N N . ARG A 1 104 ? 14.531 10.611 -29.594 1.00 89.81 104 ARG A N 1
ATOM 887 C CA . ARG A 1 104 ? 14.512 10.970 -31.018 1.00 89.81 104 ARG A CA 1
ATOM 888 C C . ARG A 1 104 ? 13.493 10.126 -31.779 1.00 89.81 104 ARG A C 1
ATOM 890 O O . ARG A 1 104 ? 12.695 10.685 -32.519 1.00 89.81 104 ARG A O 1
ATOM 897 N N . LYS A 1 105 ? 13.455 8.814 -31.530 1.00 89.06 105 LYS A N 1
ATOM 898 C CA . LYS A 1 105 ? 12.497 7.882 -32.138 1.00 89.06 105 LYS A CA 1
ATOM 899 C C . LYS A 1 105 ? 11.051 8.264 -31.815 1.00 89.06 105 LYS A C 1
ATOM 901 O O . LYS A 1 105 ? 10.224 8.257 -32.712 1.00 89.06 105 LYS A O 1
ATOM 906 N N . LYS A 1 106 ? 10.760 8.695 -30.581 1.00 88.31 106 LYS A N 1
ATOM 907 C CA . LYS A 1 106 ? 9.429 9.209 -30.194 1.00 88.31 106 LYS A CA 1
ATOM 908 C C . LYS A 1 106 ? 8.995 10.473 -30.942 1.00 88.31 106 LYS A C 1
ATOM 910 O O . LYS A 1 106 ? 7.803 10.741 -31.002 1.00 88.31 106 LYS A O 1
ATOM 915 N N . ARG A 1 107 ? 9.940 11.274 -31.446 1.00 87.44 107 ARG A N 1
ATOM 916 C CA . ARG A 1 107 ? 9.655 12.498 -32.217 1.00 87.44 107 ARG A CA 1
ATOM 917 C C . ARG A 1 107 ? 9.521 12.240 -33.718 1.00 87.44 107 ARG A C 1
ATOM 919 O O . ARG A 1 107 ? 9.093 13.137 -34.434 1.00 87.44 107 ARG A O 1
ATOM 926 N N . LEU A 1 108 ? 9.918 11.060 -34.193 1.00 85.06 108 LEU A N 1
ATOM 927 C CA . LEU A 1 108 ? 9.756 10.673 -35.588 1.00 85.06 108 LEU A CA 1
ATOM 928 C C . LEU A 1 108 ? 8.349 10.111 -35.791 1.00 85.06 108 LEU A C 1
ATOM 930 O O . LEU A 1 108 ? 7.941 9.172 -35.111 1.00 85.06 108 LEU A O 1
ATOM 934 N N . ASN A 1 109 ? 7.620 10.680 -36.747 1.00 72.38 109 ASN A N 1
ATOM 935 C CA . ASN A 1 109 ? 6.336 10.145 -37.191 1.00 72.38 109 ASN A CA 1
ATOM 936 C C . ASN A 1 109 ? 6.556 8.990 -38.188 1.00 72.38 109 ASN A C 1
ATOM 938 O O . ASN A 1 109 ? 7.668 8.774 -38.677 1.00 72.38 109 ASN A O 1
ATOM 942 N N . SER A 1 110 ? 5.484 8.274 -38.543 1.00 70.12 110 SER A N 1
ATOM 943 C CA . SER A 1 110 ? 5.490 7.135 -39.482 1.00 70.12 110 SER A CA 1
ATOM 944 C C . SER A 1 110 ? 6.058 7.442 -40.880 1.00 70.12 110 SER A C 1
ATOM 946 O O . SER A 1 110 ? 6.360 6.519 -41.631 1.00 70.12 110 SER A O 1
ATOM 948 N N . SER A 1 111 ? 6.259 8.717 -41.220 1.00 74.44 111 SER A N 1
ATOM 949 C CA . SER A 1 111 ? 6.801 9.185 -42.501 1.00 74.44 111 SER A CA 1
ATOM 950 C C . SER A 1 111 ? 8.319 9.004 -42.681 1.00 74.44 111 SER A C 1
ATOM 952 O O . SER A 1 111 ? 8.821 9.277 -43.769 1.00 74.44 111 SER A O 1
ATOM 954 N N . HIS A 1 112 ? 9.067 8.551 -41.663 1.00 79.69 112 HIS A N 1
ATOM 955 C CA . HIS A 1 112 ? 10.538 8.426 -41.730 1.00 79.69 112 HIS A CA 1
ATOM 956 C C . HIS A 1 112 ? 11.074 7.006 -41.448 1.00 79.69 112 HIS A C 1
ATOM 958 O O . HIS A 1 112 ? 11.950 6.837 -40.595 1.00 79.69 112 HIS A O 1
ATOM 964 N N . PRO A 1 113 ? 10.629 5.971 -42.190 1.00 82.19 113 PRO A N 1
ATOM 965 C CA . PRO A 1 113 ? 10.966 4.572 -41.900 1.00 82.19 113 PRO A CA 1
ATOM 966 C C . PRO A 1 113 ? 12.474 4.275 -41.964 1.00 82.19 113 PRO A C 1
ATOM 968 O O . PRO A 1 113 ? 12.993 3.512 -41.150 1.00 82.19 113 PRO A O 1
ATOM 971 N N . LEU A 1 114 ? 13.206 4.916 -42.882 1.00 86.00 114 LEU A N 1
ATOM 972 C CA . LEU A 1 114 ? 14.660 4.746 -43.010 1.00 86.00 114 LEU A CA 1
ATOM 973 C C . LEU A 1 114 ? 15.432 5.329 -41.819 1.00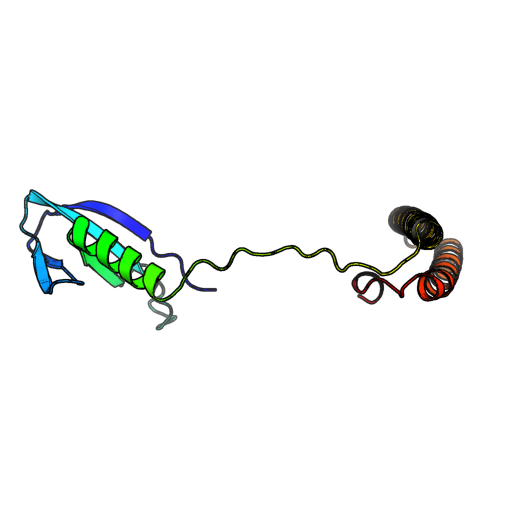 86.00 114 LEU A C 1
ATOM 975 O O . LEU A 1 114 ? 16.445 4.769 -41.399 1.00 86.00 114 LEU A O 1
ATOM 979 N N . GLU A 1 115 ? 14.971 6.452 -41.265 1.00 86.94 115 GLU A N 1
ATOM 980 C CA . GLU A 1 115 ? 15.601 7.052 -40.088 1.00 86.94 115 GLU A CA 1
ATOM 981 C C . GLU A 1 115 ? 15.315 6.210 -38.844 1.00 86.94 115 GLU A C 1
ATOM 983 O O . GLU A 1 115 ? 16.223 5.958 -38.055 1.00 86.94 115 GLU A O 1
ATOM 988 N N . THR A 1 116 ? 14.092 5.688 -38.718 1.00 85.75 116 THR A N 1
ATOM 989 C CA . THR A 1 116 ? 13.733 4.740 -37.660 1.00 85.75 116 THR A CA 1
ATOM 990 C C . THR A 1 116 ? 14.618 3.492 -37.697 1.00 85.75 116 THR A C 1
ATOM 992 O O . THR A 1 116 ? 15.194 3.141 -36.670 1.00 85.75 116 THR A O 1
ATOM 995 N N . ALA A 1 117 ? 14.817 2.884 -38.873 1.00 87.88 117 ALA A N 1
ATOM 996 C CA . ALA A 1 117 ? 15.670 1.703 -39.029 1.00 87.88 117 ALA A CA 1
ATOM 997 C C . ALA A 1 117 ? 17.136 1.969 -38.629 1.00 87.88 117 ALA A C 1
ATOM 999 O O . ALA A 1 117 ? 17.755 1.156 -37.944 1.00 87.88 117 ALA A O 1
ATOM 1000 N N . ARG A 1 118 ? 17.686 3.140 -38.987 1.00 91.56 118 ARG A N 1
ATOM 1001 C CA . ARG A 1 118 ? 19.041 3.549 -38.568 1.00 91.56 118 ARG A CA 1
ATOM 1002 C C . ARG A 1 118 ? 19.158 3.721 -37.054 1.00 91.56 118 ARG A C 1
ATOM 1004 O O . ARG A 1 118 ? 20.189 3.380 -36.477 1.00 91.56 118 ARG A O 1
ATOM 1011 N N . LEU A 1 119 ? 18.135 4.274 -36.403 1.00 90.31 119 LEU A N 1
ATOM 1012 C CA . LEU A 1 119 ? 18.119 4.414 -34.944 1.00 90.31 119 LEU A CA 1
ATOM 1013 C C . LEU A 1 119 ? 18.016 3.051 -34.252 1.00 90.31 119 LEU A C 1
ATOM 1015 O O . LEU A 1 119 ? 18.682 2.845 -33.239 1.00 90.31 119 LEU A O 1
ATOM 1019 N N . ASP A 1 120 ? 17.263 2.113 -34.823 1.00 90.38 120 ASP A N 1
ATOM 1020 C CA . ASP A 1 120 ? 17.172 0.744 -34.310 1.00 90.38 120 ASP A CA 1
ATOM 1021 C C . ASP A 1 120 ? 18.514 0.012 -34.401 1.00 90.38 120 ASP A C 1
ATOM 1023 O O . ASP A 1 120 ? 18.952 -0.585 -33.418 1.00 90.38 120 ASP A O 1
ATOM 1027 N N . GLU A 1 121 ? 19.248 0.172 -35.505 1.00 92.88 121 GLU A N 1
ATOM 1028 C CA . GLU A 1 121 ? 20.616 -0.345 -35.628 1.00 92.88 121 GLU A CA 1
ATOM 1029 C C . GLU A 1 121 ? 21.545 0.227 -34.538 1.00 92.88 121 GLU A C 1
ATOM 1031 O O . GLU A 1 121 ? 22.349 -0.493 -33.935 1.00 92.88 121 GLU A O 1
ATOM 1036 N N . GLN A 1 122 ? 21.424 1.525 -34.234 1.00 92.38 122 GLN A N 1
ATOM 1037 C CA . GLN A 1 122 ? 22.195 2.156 -33.159 1.00 92.38 122 GLN A CA 1
ATOM 1038 C C . GLN A 1 122 ? 21.815 1.619 -31.774 1.00 92.38 122 GLN A C 1
ATOM 1040 O O . GLN A 1 122 ? 22.702 1.425 -30.939 1.00 92.38 122 GLN A O 1
ATOM 1045 N N . ILE A 1 123 ? 20.529 1.351 -31.521 1.00 92.12 123 ILE A N 1
ATOM 1046 C CA . ILE A 1 123 ? 20.071 0.721 -30.276 1.00 92.12 123 ILE A CA 1
ATOM 1047 C C . ILE A 1 123 ? 20.663 -0.685 -30.153 1.00 92.12 123 ILE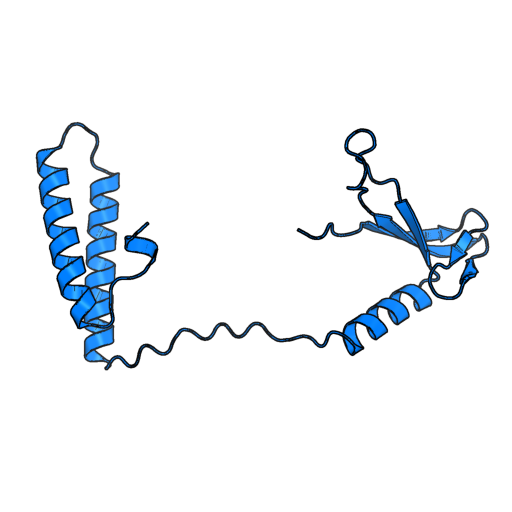 A C 1
ATOM 1049 O O . ILE A 1 123 ? 21.216 -1.004 -29.100 1.00 92.12 123 ILE A O 1
ATOM 1053 N N . SER A 1 124 ? 20.626 -1.498 -31.213 1.00 92.38 124 SER A N 1
ATOM 1054 C CA . SER A 1 124 ? 21.203 -2.847 -31.207 1.00 92.38 124 SER A CA 1
ATOM 1055 C C . SER A 1 124 ? 22.699 -2.828 -30.884 1.00 92.38 124 SER A C 1
ATOM 1057 O O . SER A 1 124 ? 23.150 -3.601 -30.038 1.00 92.38 124 SER A O 1
ATOM 1059 N N . LYS A 1 125 ? 23.467 -1.895 -31.466 1.00 93.75 125 LYS A N 1
ATOM 1060 C CA . LYS A 1 125 ? 24.894 -1.707 -31.133 1.00 93.75 125 LYS A CA 1
ATOM 1061 C C . LYS A 1 125 ? 25.095 -1.380 -29.650 1.00 93.75 125 LYS A C 1
ATOM 1063 O O . LYS A 1 125 ? 25.912 -2.014 -28.985 1.00 93.75 125 LYS A O 1
ATOM 1068 N N . ILE A 1 126 ? 24.291 -0.470 -29.094 1.00 92.81 126 ILE A N 1
ATOM 1069 C CA . ILE A 1 126 ? 24.340 -0.122 -27.663 1.00 92.81 126 ILE A CA 1
ATOM 1070 C C . ILE A 1 126 ? 23.969 -1.318 -26.774 1.00 92.81 126 ILE A C 1
ATOM 1072 O O . ILE A 1 126 ? 24.570 -1.499 -25.714 1.00 92.81 126 ILE A O 1
ATOM 1076 N N . MET A 1 127 ? 23.006 -2.150 -27.182 1.00 91.69 127 MET A N 1
ATOM 1077 C CA . MET A 1 127 ? 22.643 -3.369 -26.451 1.00 91.69 127 MET A CA 1
ATOM 1078 C C . MET A 1 127 ? 23.796 -4.381 -26.421 1.00 91.69 127 MET A C 1
ATOM 1080 O O . MET A 1 127 ? 24.023 -4.999 -25.385 1.00 91.69 127 MET A O 1
ATOM 1084 N N . VAL A 1 128 ? 24.572 -4.505 -27.499 1.00 92.38 128 VAL A N 1
ATOM 1085 C CA . VAL A 1 128 ? 25.782 -5.349 -27.529 1.00 92.38 128 VAL A CA 1
ATOM 1086 C C . VAL A 1 128 ? 26.920 -4.755 -26.690 1.00 92.38 128 VAL A C 1
ATOM 1088 O O . VAL A 1 128 ? 27.708 -5.487 -26.100 1.00 92.38 128 VAL A O 1
ATOM 1091 N N . GLU A 1 129 ? 27.033 -3.432 -26.599 1.00 91.62 129 GLU A N 1
ATOM 1092 C CA . GLU A 1 129 ? 28.053 -2.793 -25.760 1.00 91.62 129 GLU A CA 1
ATOM 1093 C C . GLU A 1 129 ? 27.709 -2.883 -24.266 1.00 91.62 129 GLU A C 1
ATOM 1095 O O . GLU A 1 129 ? 28.591 -3.119 -23.439 1.00 91.62 129 GLU A O 1
ATOM 1100 N N . ILE A 1 130 ? 26.428 -2.753 -23.897 1.00 91.88 130 ILE A N 1
ATOM 1101 C CA . ILE A 1 130 ? 26.019 -2.753 -22.486 1.00 91.88 130 ILE A CA 1
ATOM 1102 C C . ILE A 1 130 ? 26.110 -4.143 -21.843 1.00 91.88 130 ILE A C 1
ATOM 1104 O O . ILE A 1 130 ? 26.291 -4.239 -20.625 1.00 91.88 130 ILE A O 1
ATOM 1108 N N . THR A 1 131 ? 26.032 -5.223 -22.634 1.00 88.31 131 THR A N 1
ATOM 1109 C CA . THR A 1 131 ? 26.241 -6.589 -22.125 1.00 88.31 131 THR A CA 1
ATOM 1110 C C . THR A 1 131 ? 27.636 -6.751 -21.531 1.00 88.31 131 THR A C 1
ATOM 1112 O O . THR A 1 131 ? 27.762 -7.366 -20.473 1.00 88.31 131 THR A O 1
ATOM 1115 N N . LYS A 1 132 ? 28.651 -6.106 -22.123 1.00 88.31 132 LYS A N 1
ATOM 1116 C CA . LYS A 1 132 ? 30.053 -6.149 -21.671 1.00 88.31 132 LYS A CA 1
ATOM 1117 C C . LYS A 1 132 ? 30.292 -5.470 -20.315 1.00 88.31 132 LYS A C 1
ATOM 1119 O O . LYS A 1 132 ? 31.292 -5.751 -19.667 1.00 88.31 132 LYS A O 1
ATOM 1124 N N . VAL A 1 133 ? 29.387 -4.593 -19.868 1.00 87.25 133 VAL A N 1
ATOM 1125 C CA . VAL A 1 133 ? 29.517 -3.787 -18.633 1.00 87.25 133 VAL A CA 1
ATOM 1126 C C . VAL A 1 133 ? 28.406 -4.072 -17.614 1.00 87.25 133 VAL A C 1
ATOM 1128 O O . VAL A 1 133 ? 27.960 -3.185 -16.882 1.00 87.25 133 VAL A O 1
ATOM 1131 N N . GLY A 1 134 ? 27.899 -5.306 -17.583 1.00 79.56 134 GLY A N 1
ATOM 1132 C CA . GLY A 1 134 ? 26.934 -5.763 -16.572 1.00 79.56 134 GLY A CA 1
ATOM 1133 C C . GLY A 1 134 ? 25.522 -6.032 -17.095 1.00 79.56 134 GLY A C 1
ATOM 1134 O O . GLY A 1 134 ? 24.551 -5.840 -16.363 1.00 79.56 134 GLY A O 1
ATOM 1135 N N . GLY A 1 135 ? 25.380 -6.404 -18.369 1.00 84.06 135 GLY A N 1
ATOM 1136 C CA . GLY A 1 135 ? 24.114 -6.900 -18.914 1.00 84.06 135 GLY A CA 1
ATOM 1137 C C . GLY A 1 135 ? 23.082 -5.829 -19.286 1.00 84.06 135 GLY A C 1
ATOM 1138 O O . GLY A 1 135 ? 23.139 -4.673 -18.846 1.00 84.06 135 GLY A O 1
ATOM 1139 N N . ILE A 1 136 ? 22.109 -6.252 -20.096 1.00 85.25 136 ILE A N 1
ATOM 1140 C CA . ILE A 1 136 ? 21.010 -5.423 -20.605 1.00 85.25 136 ILE A CA 1
ATOM 1141 C C . ILE A 1 136 ? 19.981 -5.185 -19.485 1.00 85.25 136 ILE A C 1
ATOM 1143 O O . ILE A 1 136 ? 19.545 -6.139 -18.839 1.00 85.25 136 ILE A O 1
ATOM 1147 N N . PRO A 1 137 ? 19.564 -3.932 -19.226 1.00 85.44 137 PRO A N 1
ATOM 1148 C CA . PRO A 1 137 ? 18.472 -3.649 -18.300 1.00 85.44 137 PRO A CA 1
ATOM 1149 C C . PRO A 1 137 ? 17.174 -4.356 -18.716 1.00 85.44 137 PRO A C 1
ATOM 1151 O O . PRO A 1 137 ? 16.753 -4.211 -19.857 1.00 85.44 137 PRO A O 1
ATOM 1154 N N . LYS A 1 138 ? 16.491 -5.033 -17.779 1.00 84.31 138 LYS A N 1
ATOM 1155 C CA . LYS A 1 138 ? 15.225 -5.754 -18.050 1.00 84.31 138 LYS A CA 1
ATOM 1156 C C . LYS A 1 138 ? 14.184 -4.903 -18.789 1.00 84.31 138 LYS A C 1
ATOM 1158 O O . LYS A 1 138 ? 13.644 -5.348 -19.786 1.00 84.31 138 LYS A O 1
ATOM 1163 N N . ARG A 1 139 ? 14.029 -3.637 -18.386 1.00 82.56 139 ARG A N 1
ATOM 1164 C CA . ARG A 1 139 ? 13.154 -2.626 -19.020 1.00 82.56 139 ARG A CA 1
ATOM 1165 C C . ARG A 1 139 ? 13.427 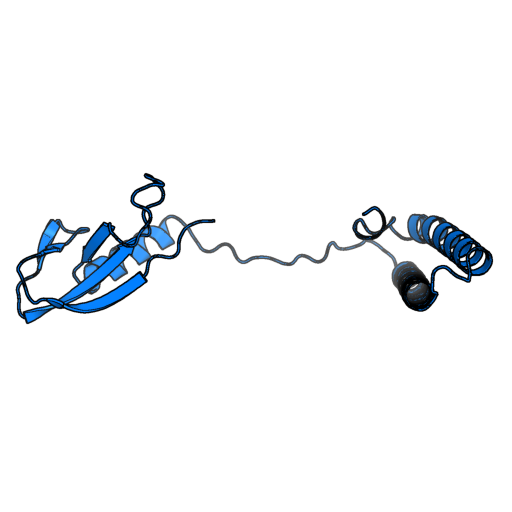-2.324 -20.506 1.00 82.56 139 ARG A C 1
ATOM 1167 O O . ARG A 1 139 ? 12.796 -1.439 -21.064 1.00 82.56 139 ARG A O 1
ATOM 1174 N N . TRP A 1 140 ? 14.492 -2.868 -21.095 1.00 84.31 140 TRP A N 1
ATOM 1175 C CA . TRP A 1 140 ? 14.795 -2.729 -22.527 1.00 84.31 140 TRP A CA 1
ATOM 1176 C C . TRP A 1 140 ? 14.385 -3.964 -23.333 1.00 84.31 140 TRP A C 1
ATOM 1178 O O . TRP A 1 140 ? 14.515 -3.936 -24.550 1.00 84.31 140 TRP A O 1
ATOM 1188 N N . LEU A 1 141 ? 13.975 -5.038 -22.655 1.00 79.19 141 LEU A N 1
ATOM 1189 C CA . LEU A 1 141 ? 13.508 -6.293 -23.244 1.00 79.19 141 LEU A CA 1
ATOM 1190 C C . LEU A 1 141 ? 11.970 -6.388 -23.256 1.00 79.19 141 LEU A C 1
ATOM 1192 O O . LEU A 1 141 ? 11.438 -7.369 -23.763 1.00 79.19 141 LEU A O 1
ATOM 1196 N N . GLU A 1 142 ? 11.300 -5.401 -22.656 1.00 64.88 142 GLU A N 1
ATOM 1197 C CA . GLU A 1 142 ? 9.848 -5.171 -22.686 1.00 64.88 142 GLU A CA 1
ATOM 1198 C C . GLU A 1 142 ? 9.490 -4.297 -23.893 1.00 64.88 142 GLU A C 1
ATOM 1200 O O . GLU A 1 142 ? 8.471 -4.602 -24.548 1.00 64.88 142 GLU A O 1
#

Radius of gyration: 29.11 Å; chains: 1; bounding box: 63×25×70 Å

Sequence (142 aa):
MPTIPNVFMYWCQHKAKCRWCEKDVEAGTPVIKVYFWNKGNEEKRGWNVSRYYHPQCYIEQGLDYLKLNPYTPYVRKRPDNNLTSEQKELRYKLLRRKASIDQRKKRLNSSHPLETARLDEQISKIMVEITKVGGIPKRWLE